Protein AF-A0AA91TIR2-F1 (afdb_monomer_lite)

InterPro domains:
  IPR023346 Lysozyme-like domain superfamily [SSF53955] (14-141)
  IPR023347 Lysozyme domain superfamily [G3DSA:1.10.530.40] (8-150)

Radius of gyration: 21.02 Å; chains: 1; bounding box: 45×36×74 Å

Foldseek 3Di:
DDFDVVQQQDDPQFWAWGQDPVRFTATDPRHTPVPDDPVVVVVRHVTHGPVRVVVVVVVLLVVLLVQLLVLLVVQDPCSVPQDPLQSVLSSVLCVVPNHCVVQQVQLSNCRRVVPLVSVLVRSWDWDQDPVVNDTDTPVVVSVVCNVGGSDDPDDDDPDVVNVVVVVVVVVVVVVPD

Organism: NCBI:txid165179

Sequence (177 aa):
MRENPENKGFTNGKYYYYQTTNGNWDIGPGVDKAKQTDAFNKRAARGFTPTEMNAEVMQRAKDTFVQVDKALKTVTQFPDTVSPQIKEGLADIRYQTGPLVSNYPKLLKAVATGNVKDMANESKVYFWDNKKKAMSFDKKRFDTRMKENFHYRNGGHLSRKALRLLSKDFRTINHLA

pLDDT: mean 83.68, std 15.7, range [31.23, 97.81]

Secondary structure (DSSP, 8-state):
----TTTTTEETTEE-EEE-TTS-EEETTTEEGGGS-HHHHHHHTT-B-HHHHHHHHHHHHHHHHHHHHHHHTTT-S-GGGS-HHHHHHHHHHHHHHS-HHHH-HHHHHHHHHT-HHHHHHHT--EEEETTTTEEEE-HHHHHHHHHHTSS-SSS----HHHHHHHHHHHHHHTT--

Structure (mmCIF, N/CA/C/O backbone):
data_AF-A0AA91TIR2-F1
#
_entry.id   AF-A0AA91TIR2-F1
#
loop_
_atom_site.group_PDB
_atom_site.id
_atom_site.type_symbol
_atom_site.label_atom_id
_atom_site.label_alt_id
_atom_site.label_comp_id
_atom_site.label_asym_id
_atom_site.label_entity_id
_atom_site.label_seq_id
_atom_site.pdbx_PDB_ins_code
_atom_site.Cartn_x
_atom_site.Cartn_y
_atom_site.Cartn_z
_atom_site.occupancy
_atom_site.B_iso_or_equiv
_atom_site.auth_seq_id
_atom_site.auth_comp_id
_atom_site.auth_asym_id
_atom_site.auth_atom_id
_atom_site.pdbx_PDB_model_num
ATOM 1 N N . MET A 1 1 ? 11.313 4.127 -28.921 1.00 38.00 1 MET A N 1
ATOM 2 C CA . MET A 1 1 ? 10.809 2.881 -28.303 1.00 38.00 1 MET A CA 1
ATOM 3 C C . MET A 1 1 ? 9.388 3.155 -27.845 1.00 38.00 1 MET A C 1
ATOM 5 O O . MET A 1 1 ? 9.206 4.107 -27.102 1.00 38.00 1 MET A O 1
ATOM 9 N N . ARG A 1 2 ? 8.386 2.431 -28.361 1.00 31.23 2 ARG A N 1
ATOM 10 C CA . ARG A 1 2 ? 6.998 2.579 -27.896 1.00 31.23 2 ARG A CA 1
ATOM 11 C C . ARG A 1 2 ? 6.901 1.935 -26.517 1.00 31.23 2 ARG A C 1
ATOM 13 O O . ARG A 1 2 ? 7.144 0.738 -26.386 1.00 31.23 2 ARG A O 1
ATOM 20 N N . GLU A 1 3 ? 6.636 2.753 -25.507 1.00 38.06 3 GLU A N 1
ATOM 21 C CA . GLU A 1 3 ? 6.316 2.307 -24.157 1.00 38.06 3 GLU A CA 1
ATOM 22 C C . GLU A 1 3 ? 5.158 1.310 -24.218 1.00 38.06 3 GLU 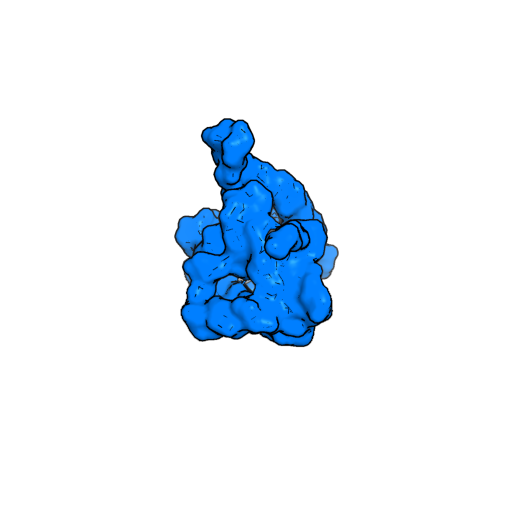A C 1
ATOM 24 O O . GLU A 1 3 ? 4.197 1.523 -24.957 1.00 38.06 3 GLU A O 1
ATOM 29 N N . ASN A 1 4 ? 5.269 0.208 -23.475 1.00 44.81 4 ASN A N 1
ATOM 30 C CA . ASN A 1 4 ? 4.246 -0.830 -23.397 1.00 44.81 4 ASN A CA 1
ATOM 31 C C . ASN A 1 4 ? 3.544 -0.753 -22.026 1.00 44.81 4 ASN A C 1
ATOM 33 O O . ASN A 1 4 ? 3.878 -1.531 -21.122 1.00 44.81 4 ASN A O 1
ATOM 37 N N . PRO A 1 5 ? 2.615 0.206 -21.828 1.00 50.69 5 PRO A N 1
ATOM 38 C CA . PRO A 1 5 ? 1.835 0.311 -20.599 1.00 50.69 5 PRO A CA 1
ATOM 39 C C . PRO A 1 5 ? 0.914 -0.902 -20.390 1.00 50.69 5 PRO A C 1
ATOM 41 O O . PRO A 1 5 ? 0.548 -1.184 -19.251 1.00 50.69 5 PRO A O 1
ATOM 44 N N . GLU A 1 6 ? 0.596 -1.662 -21.444 1.00 57.59 6 GLU A N 1
ATOM 45 C CA . GLU A 1 6 ? -0.249 -2.862 -21.365 1.00 57.59 6 GLU A CA 1
ATOM 46 C C . GLU A 1 6 ? 0.466 -4.025 -20.655 1.00 57.59 6 GLU A C 1
ATOM 48 O O . GLU A 1 6 ? -0.154 -4.731 -19.862 1.00 57.59 6 GLU A O 1
ATOM 53 N N . ASN A 1 7 ? 1.790 -4.145 -20.820 1.00 70.38 7 ASN A N 1
ATOM 54 C CA . ASN A 1 7 ? 2.623 -5.135 -20.123 1.00 70.38 7 ASN A CA 1
ATOM 55 C C . ASN A 1 7 ? 3.523 -4.535 -19.029 1.00 70.38 7 ASN A C 1
ATOM 57 O O . ASN A 1 7 ? 4.505 -5.161 -18.625 1.00 70.38 7 ASN A O 1
ATOM 61 N N . LYS A 1 8 ? 3.210 -3.333 -18.523 1.00 75.19 8 LYS A N 1
ATOM 62 C CA . LYS A 1 8 ? 3.951 -2.683 -17.419 1.00 75.19 8 LYS A CA 1
ATOM 63 C C . LYS A 1 8 ? 5.464 -2.594 -17.673 1.00 75.19 8 LYS A C 1
ATOM 65 O O . LYS A 1 8 ? 6.282 -2.913 -16.804 1.00 75.19 8 LYS A O 1
ATOM 70 N N . GLY A 1 9 ? 5.832 -2.227 -18.901 1.00 81.00 9 GLY A N 1
ATOM 71 C CA . GLY A 1 9 ? 7.230 -2.123 -19.319 1.00 81.00 9 GLY A CA 1
ATOM 72 C C . GLY A 1 9 ? 7.939 -3.466 -19.526 1.00 81.00 9 GLY A C 1
ATOM 73 O O . GLY A 1 9 ? 9.160 -3.480 -19.665 1.00 81.00 9 GLY A O 1
ATOM 74 N N . PHE A 1 10 ? 7.217 -4.591 -19.551 1.00 89.12 10 PHE A N 1
ATOM 75 C CA . PHE A 1 10 ? 7.799 -5.895 -19.860 1.00 89.12 10 PHE A CA 1
ATOM 76 C C . PHE A 1 10 ? 8.015 -6.063 -21.369 1.00 89.12 10 PHE A C 1
ATOM 78 O O . PHE A 1 10 ? 7.067 -6.074 -22.158 1.00 89.12 10 PHE A O 1
ATOM 85 N N . THR A 1 11 ? 9.276 -6.196 -21.772 1.00 88.50 11 THR A N 1
ATOM 86 C CA . THR A 1 11 ? 9.699 -6.426 -23.156 1.00 88.50 11 THR A CA 1
ATOM 87 C C . THR A 1 11 ? 10.956 -7.291 -23.177 1.00 88.50 11 THR A C 1
ATOM 89 O O . THR A 1 11 ? 11.816 -7.167 -22.306 1.00 88.50 11 THR A O 1
ATOM 92 N N . ASN A 1 12 ? 11.054 -8.206 -24.144 1.00 89.25 12 ASN A N 1
ATOM 93 C CA . ASN A 1 12 ? 12.202 -9.105 -24.320 1.00 89.25 12 ASN A CA 1
ATOM 94 C C . ASN A 1 12 ? 12.646 -9.817 -23.024 1.00 89.25 12 ASN A C 1
ATOM 96 O O . ASN A 1 12 ? 13.833 -9.899 -22.714 1.00 89.25 12 ASN A O 1
ATOM 100 N N . GLY A 1 13 ? 11.678 -10.304 -22.238 1.00 90.94 13 GLY A N 1
ATOM 101 C CA . GLY A 1 13 ? 11.947 -11.056 -21.010 1.00 90.94 13 GLY A CA 1
ATOM 102 C C . GLY A 1 13 ? 12.380 -10.208 -19.811 1.00 90.94 13 GLY A C 1
ATOM 103 O O . GLY A 1 13 ? 12.811 -10.772 -18.807 1.00 90.94 13 GLY A O 1
ATOM 104 N N . LYS A 1 14 ? 12.287 -8.875 -19.885 1.00 9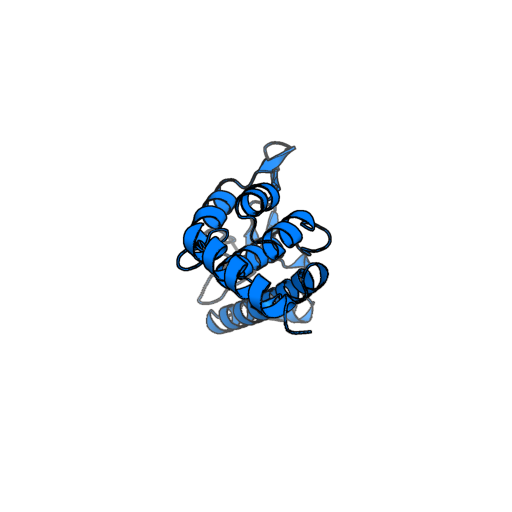4.19 14 LYS A N 1
ATOM 105 C CA . LYS A 1 14 ? 12.684 -7.964 -18.806 1.00 94.19 14 LYS A CA 1
ATOM 106 C C . LYS A 1 14 ? 11.682 -6.834 -18.597 1.00 94.19 14 LYS A C 1
ATOM 108 O O . LYS A 1 14 ? 11.037 -6.377 -19.532 1.00 94.19 14 LYS A O 1
ATOM 113 N N . TYR A 1 15 ? 11.585 -6.362 -17.362 1.00 93.25 15 TYR A N 1
ATOM 114 C CA . TYR A 1 15 ? 10.851 -5.169 -16.963 1.00 93.25 15 TYR A CA 1
ATOM 115 C C . TYR A 1 15 ? 11.730 -3.934 -17.099 1.00 93.25 15 TYR A C 1
ATOM 117 O O . TYR A 1 15 ? 12.844 -3.909 -16.576 1.00 93.25 15 TYR A O 1
ATOM 125 N N . TYR A 1 16 ? 11.192 -2.902 -17.734 1.00 93.25 16 TYR A N 1
ATOM 126 C CA . TYR A 1 16 ? 11.791 -1.580 -17.870 1.00 93.25 16 TYR A CA 1
ATOM 127 C C . TYR A 1 16 ? 10.841 -0.508 -17.343 1.00 93.25 16 TYR A C 1
ATOM 129 O O . TYR A 1 16 ? 9.663 -0.766 -17.085 1.00 93.25 16 TYR A O 1
ATOM 137 N N . TYR A 1 17 ? 11.366 0.707 -17.194 1.00 93.31 17 TYR A N 1
ATOM 138 C CA . TYR A 1 17 ? 10.534 1.865 -16.912 1.00 93.31 17 TYR A CA 1
ATOM 139 C C . TYR A 1 17 ? 9.531 2.114 -18.045 1.00 93.31 17 TYR A C 1
ATOM 141 O O . TYR A 1 17 ? 9.875 2.015 -19.223 1.00 93.31 17 TYR A O 1
ATOM 149 N N . TYR A 1 18 ? 8.302 2.451 -17.669 1.00 89.19 18 TYR A N 1
ATOM 150 C CA . TYR A 1 18 ? 7.222 2.850 -18.563 1.00 89.19 18 TYR A CA 1
ATOM 151 C C . TYR A 1 18 ? 6.451 4.017 -17.951 1.00 89.19 18 TYR A C 1
ATOM 153 O O . TYR A 1 18 ? 6.333 4.126 -16.727 1.00 89.19 18 TYR A O 1
ATOM 161 N N . GLN A 1 19 ? 5.895 4.876 -18.796 1.00 88.00 19 GLN A N 1
ATOM 162 C CA . GLN A 1 19 ? 4.991 5.919 -18.352 1.00 88.00 19 GLN A CA 1
ATOM 163 C C . GLN A 1 19 ? 3.592 5.351 -18.062 1.00 88.00 19 GLN A C 1
ATOM 165 O O . GLN A 1 19 ? 2.953 4.690 -18.883 1.00 88.00 19 GLN A O 1
ATOM 170 N N . THR A 1 20 ? 3.108 5.603 -16.851 1.00 79.81 20 THR A N 1
ATOM 171 C CA . THR A 1 20 ? 1.742 5.296 -16.417 1.00 79.81 20 THR A CA 1
ATOM 172 C C . THR A 1 20 ? 0.743 6.284 -17.018 1.00 79.81 20 THR A C 1
ATOM 174 O O . THR A 1 20 ? 1.097 7.382 -17.442 1.00 79.81 20 THR A O 1
ATOM 177 N N . THR A 1 21 ? -0.551 5.957 -16.957 1.00 73.88 21 THR A N 1
ATOM 178 C CA . THR A 1 21 ? -1.641 6.851 -17.399 1.00 73.88 21 THR A CA 1
ATOM 179 C C . THR A 1 21 ? -1.649 8.208 -16.682 1.00 73.88 21 THR A C 1
ATOM 181 O O . THR A 1 21 ? -2.174 9.184 -17.212 1.00 73.88 21 THR A O 1
ATOM 184 N N . ASN A 1 22 ? -1.056 8.285 -15.488 1.00 70.81 22 ASN A N 1
ATOM 185 C CA . ASN A 1 22 ? -0.961 9.514 -14.703 1.00 70.81 22 ASN A CA 1
ATOM 186 C C . ASN A 1 22 ? 0.307 10.330 -15.014 1.00 70.81 22 ASN A C 1
ATOM 188 O O . ASN A 1 22 ? 0.518 11.365 -14.391 1.00 70.81 22 ASN A O 1
ATOM 192 N N . GLY A 1 23 ? 1.145 9.877 -15.953 1.00 79.94 23 GLY A 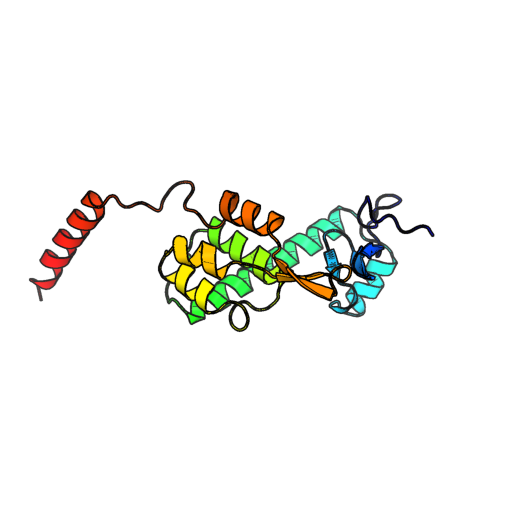N 1
ATOM 193 C CA . GLY A 1 23 ? 2.386 10.541 -16.355 1.00 79.94 23 GLY A CA 1
ATOM 194 C C . GLY A 1 23 ? 3.617 10.163 -15.524 1.00 79.94 23 GLY A C 1
ATOM 195 O O . GLY A 1 23 ? 4.725 10.551 -15.895 1.00 79.94 23 GLY A O 1
ATOM 196 N N . ASN A 1 24 ? 3.448 9.385 -14.448 1.00 85.06 24 ASN A N 1
ATOM 197 C CA . ASN A 1 24 ? 4.554 8.882 -13.627 1.00 85.06 24 ASN A CA 1
ATOM 198 C C . ASN A 1 24 ? 5.334 7.798 -14.367 1.00 85.06 24 ASN A C 1
ATOM 200 O O . ASN A 1 24 ? 4.738 7.025 -15.116 1.00 85.06 24 ASN A O 1
ATOM 204 N N . TRP A 1 25 ? 6.635 7.714 -14.107 1.00 90.44 25 TRP A N 1
ATOM 205 C CA . TRP A 1 25 ? 7.490 6.645 -14.611 1.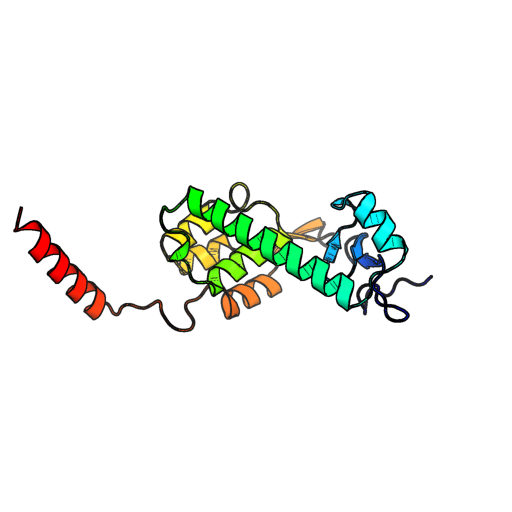00 90.44 25 TRP A CA 1
ATOM 206 C C . TRP A 1 25 ? 7.595 5.531 -13.580 1.00 90.44 25 TRP A C 1
ATOM 208 O O . TRP A 1 25 ? 8.208 5.724 -12.531 1.00 90.44 25 TRP A O 1
ATOM 218 N N . ASP A 1 26 ? 7.073 4.359 -13.916 1.00 91.00 26 ASP A N 1
ATOM 219 C CA . ASP A 1 26 ? 7.049 3.199 -13.030 1.00 91.00 26 ASP A CA 1
ATOM 220 C C . ASP A 1 26 ? 7.759 2.011 -13.682 1.00 91.00 26 ASP A C 1
ATOM 222 O O . ASP A 1 26 ? 7.925 1.955 -14.899 1.00 91.00 26 ASP A O 1
ATOM 226 N N . ILE A 1 27 ? 8.183 1.037 -12.880 1.00 91.12 27 ILE A N 1
ATOM 227 C CA . ILE A 1 27 ? 8.669 -0.263 -13.355 1.00 91.12 27 ILE A CA 1
ATOM 228 C C . ILE A 1 27 ? 7.887 -1.394 -12.688 1.00 91.12 27 ILE A C 1
ATOM 230 O O . ILE A 1 27 ? 7.566 -1.332 -11.497 1.00 91.12 27 ILE A O 1
ATOM 234 N N . GLY A 1 28 ? 7.553 -2.430 -13.463 1.00 86.81 28 GLY A N 1
ATOM 235 C CA . GLY A 1 28 ? 6.840 -3.601 -12.956 1.00 86.81 28 GLY A CA 1
ATOM 236 C C . GLY A 1 28 ? 5.510 -3.227 -12.277 1.00 86.81 28 GLY A C 1
ATOM 237 O O . GLY A 1 28 ? 4.725 -2.464 -12.850 1.00 86.81 28 GLY A O 1
ATOM 238 N N . PRO A 1 29 ? 5.207 -3.742 -11.069 1.00 81.81 29 PRO A N 1
ATOM 239 C CA . PRO A 1 29 ? 3.924 -3.527 -10.397 1.00 81.81 29 PRO A CA 1
ATOM 240 C C . PRO A 1 29 ? 3.782 -2.139 -9.734 1.00 81.81 29 PRO A C 1
ATOM 242 O O . PRO A 1 29 ? 3.232 -2.037 -8.643 1.00 81.81 29 PRO A O 1
ATOM 245 N N . GLY A 1 30 ? 4.228 -1.069 -10.399 1.00 84.38 30 GLY A N 1
ATOM 246 C CA . GLY A 1 30 ? 4.031 0.313 -9.940 1.00 84.38 30 GLY A CA 1
ATOM 247 C C . GLY A 1 30 ? 5.147 0.847 -9.041 1.00 84.38 30 GLY A C 1
ATOM 248 O O . GLY A 1 30 ? 4.898 1.651 -8.143 1.00 84.38 30 GLY A O 1
ATOM 249 N N . VAL A 1 31 ? 6.386 0.378 -9.233 1.00 88.88 31 VAL A N 1
ATOM 250 C CA . VAL A 1 31 ? 7.546 0.920 -8.516 1.00 88.88 31 VAL A CA 1
ATOM 251 C C . VAL A 1 31 ? 7.950 2.248 -9.160 1.00 88.88 31 VAL A C 1
ATOM 253 O O . VAL A 1 31 ? 8.599 2.271 -10.203 1.00 88.88 31 VAL A O 1
ATOM 256 N N . ASP A 1 32 ? 7.555 3.342 -8.517 1.00 89.00 32 ASP A N 1
ATOM 257 C CA . ASP A 1 32 ? 7.763 4.725 -8.963 1.00 89.00 32 ASP A CA 1
ATOM 258 C C . ASP A 1 32 ? 9.248 5.116 -8.985 1.00 89.00 32 ASP A C 1
ATOM 260 O O . ASP A 1 32 ? 9.900 5.146 -7.934 1.00 89.00 32 ASP A O 1
ATOM 264 N N . LYS A 1 33 ? 9.764 5.461 -10.172 1.00 92.31 33 LYS A N 1
ATOM 265 C CA . LYS A 1 33 ? 11.152 5.876 -10.439 1.00 92.31 33 LYS A CA 1
ATOM 266 C C . LYS A 1 33 ? 11.615 7.022 -9.543 1.00 92.31 33 LYS A C 1
ATOM 268 O O . LYS A 1 33 ? 12.760 7.014 -9.090 1.00 92.31 33 LYS A O 1
ATOM 273 N N . ALA A 1 34 ? 10.755 8.011 -9.298 1.00 90.12 34 ALA A N 1
ATOM 274 C CA . ALA A 1 34 ? 11.114 9.220 -8.556 1.00 90.12 34 ALA A CA 1
ATOM 275 C C . ALA A 1 34 ? 11.377 8.939 -7.069 1.00 90.12 34 ALA A C 1
ATOM 277 O O . ALA A 1 34 ? 12.029 9.730 -6.393 1.00 90.12 34 ALA A O 1
ATOM 278 N N . LYS A 1 35 ? 10.899 7.797 -6.563 1.00 88.69 35 LYS A N 1
ATOM 279 C CA . LYS A 1 35 ? 11.053 7.371 -5.166 1.00 88.69 35 LYS A CA 1
ATOM 280 C C . LYS A 1 35 ? 12.189 6.368 -4.961 1.00 88.69 35 LYS A C 1
ATOM 282 O O . LYS A 1 35 ? 12.301 5.806 -3.873 1.00 88.69 35 LYS A O 1
ATOM 287 N N . GLN A 1 36 ? 12.987 6.087 -5.994 1.00 91.81 36 GLN A N 1
ATOM 288 C CA . GLN A 1 36 ? 14.060 5.094 -5.925 1.00 91.81 36 GLN A CA 1
ATOM 289 C C . GLN A 1 36 ? 15.439 5.734 -5.839 1.00 91.81 36 GLN A C 1
ATOM 291 O O . GLN A 1 36 ? 15.667 6.846 -6.306 1.00 91.81 36 GLN A O 1
ATOM 296 N N . THR A 1 37 ? 16.378 4.980 -5.271 1.00 93.56 37 THR A N 1
ATOM 297 C CA . THR A 1 37 ? 17.785 5.375 -5.213 1.00 93.56 37 THR A CA 1
ATOM 298 C C . THR A 1 37 ? 18.421 5.366 -6.601 1.00 93.56 37 THR A C 1
ATOM 300 O O . THR A 1 37 ? 18.011 4.618 -7.495 1.00 93.56 37 THR A O 1
ATOM 303 N N . ASP A 1 38 ? 19.502 6.124 -6.768 1.00 94.94 38 ASP A N 1
ATOM 304 C CA . ASP A 1 38 ? 20.282 6.115 -8.010 1.00 94.94 38 ASP A CA 1
ATOM 305 C C . ASP A 1 38 ? 20.826 4.725 -8.349 1.00 94.94 38 ASP A C 1
ATOM 307 O O . ASP A 1 38 ? 20.863 4.332 -9.516 1.00 94.94 38 ASP A O 1
ATOM 311 N N . ALA A 1 39 ? 21.207 3.945 -7.334 1.00 94.00 39 ALA A N 1
ATOM 312 C CA . ALA A 1 39 ? 21.665 2.571 -7.512 1.00 94.00 39 ALA A CA 1
ATOM 313 C C . ALA A 1 39 ? 20.562 1.673 -8.095 1.00 94.00 39 ALA A C 1
ATOM 315 O O . ALA A 1 39 ? 20.815 0.908 -9.030 1.00 94.00 39 ALA A O 1
ATOM 316 N N . PHE A 1 40 ? 19.330 1.801 -7.592 1.00 94.56 40 PHE A N 1
ATOM 317 C CA . PHE A 1 40 ? 18.178 1.101 -8.154 1.00 94.56 40 PHE A CA 1
ATOM 318 C C . PHE A 1 40 ? 17.909 1.567 -9.589 1.00 94.56 40 PHE A C 1
ATOM 320 O O . PHE A 1 40 ? 17.802 0.736 -10.486 1.00 94.56 40 PHE A O 1
ATOM 327 N N . ASN A 1 41 ? 17.893 2.880 -9.836 1.00 95.12 41 ASN A N 1
ATOM 328 C CA . ASN A 1 41 ? 17.653 3.450 -11.164 1.00 95.12 41 ASN A CA 1
ATOM 329 C C . ASN A 1 41 ? 18.686 2.985 -12.207 1.00 95.12 41 ASN A C 1
ATOM 331 O O . ASN A 1 41 ? 18.315 2.642 -13.330 1.00 95.12 41 ASN A O 1
ATOM 335 N N . LYS A 1 42 ? 19.967 2.878 -11.833 1.00 94.56 42 LYS A N 1
ATOM 336 C CA . LYS A 1 42 ? 21.038 2.329 -12.688 1.00 94.56 42 LYS A CA 1
ATOM 337 C C . LYS A 1 42 ? 20.876 0.834 -12.987 1.00 94.56 42 LYS A C 1
ATOM 339 O O . LYS A 1 42 ? 21.335 0.361 -14.030 1.00 94.56 42 LYS A O 1
ATOM 344 N N . ARG A 1 43 ? 20.284 0.055 -12.076 1.00 94.00 43 ARG A N 1
ATOM 345 C CA . ARG A 1 43 ? 19.927 -1.355 -12.327 1.00 94.00 43 ARG A CA 1
ATOM 346 C C . ARG A 1 43 ? 18.703 -1.437 -13.238 1.00 94.00 43 ARG A C 1
ATOM 348 O O . ARG A 1 43 ? 18.771 -2.090 -14.272 1.00 94.00 43 ARG A O 1
ATOM 355 N N . ALA A 1 44 ? 17.650 -0.685 -12.923 1.00 92.88 44 ALA A N 1
ATOM 356 C CA . ALA A 1 44 ? 16.406 -0.630 -13.686 1.00 92.88 44 ALA A CA 1
ATOM 357 C C . ALA A 1 44 ? 16.611 -0.204 -15.151 1.00 92.88 44 ALA A C 1
ATOM 359 O O . ALA A 1 44 ? 15.948 -0.733 -16.038 1.00 92.88 44 ALA A O 1
ATOM 360 N N . ALA A 1 45 ? 17.574 0.683 -15.431 1.00 91.88 45 ALA A N 1
ATOM 361 C CA . ALA A 1 45 ? 17.937 1.072 -16.798 1.00 91.88 45 ALA A CA 1
ATOM 362 C C . ALA A 1 45 ? 18.414 -0.108 -17.673 1.00 91.88 45 ALA A C 1
ATOM 364 O O . ALA A 1 45 ? 18.251 -0.076 -18.889 1.00 91.88 45 ALA A O 1
ATOM 365 N N . ARG A 1 46 ? 18.972 -1.168 -17.066 1.00 93.06 46 ARG A N 1
ATOM 366 C CA . ARG A 1 46 ? 19.392 -2.408 -17.754 1.00 93.06 46 ARG A CA 1
ATOM 367 C C . ARG A 1 46 ? 18.263 -3.441 -17.884 1.00 93.06 46 ARG A C 1
ATOM 369 O O . ARG A 1 46 ? 18.438 -4.465 -18.553 1.00 93.06 46 ARG A O 1
ATOM 376 N N . GLY A 1 47 ? 17.115 -3.148 -17.279 1.00 92.94 47 GLY A N 1
ATOM 377 C CA . GLY A 1 47 ? 15.956 -4.018 -17.170 1.00 92.94 47 GLY A CA 1
ATOM 378 C C . GLY A 1 47 ? 16.125 -5.096 -16.102 1.00 92.94 47 GLY A C 1
ATOM 379 O O . GLY A 1 47 ? 17.215 -5.633 -15.916 1.00 92.94 47 GLY A O 1
ATOM 380 N N . PHE A 1 48 ? 15.030 -5.433 -15.428 1.00 94.88 48 PHE A N 1
ATOM 381 C CA . PHE A 1 48 ? 14.979 -6.530 -14.462 1.00 94.88 48 PHE A CA 1
ATOM 382 C C . PHE A 1 48 ? 14.350 -7.770 -15.075 1.00 94.88 48 PHE A C 1
ATOM 384 O O . PHE A 1 48 ? 13.281 -7.699 -15.674 1.00 94.88 48 PHE A O 1
ATOM 391 N N . THR A 1 49 ? 14.957 -8.927 -14.868 1.00 94.75 49 THR A N 1
ATOM 392 C CA . THR A 1 49 ? 14.296 -10.211 -15.127 1.00 94.75 49 THR A CA 1
ATOM 393 C C . THR A 1 49 ? 13.077 -10.395 -14.207 1.00 94.75 49 THR A C 1
ATOM 395 O O . THR A 1 49 ? 12.982 -9.740 -13.164 1.00 94.75 49 THR A O 1
ATOM 398 N N . PRO A 1 50 ? 12.140 -11.306 -14.532 1.00 91.31 50 PRO A N 1
ATOM 399 C CA . PRO A 1 50 ? 11.034 -11.645 -13.640 1.00 91.31 50 PRO A CA 1
ATOM 400 C C . PRO A 1 50 ? 11.481 -12.063 -12.240 1.00 91.31 50 PRO A C 1
ATOM 402 O O . PRO A 1 50 ? 10.870 -11.646 -11.261 1.00 91.31 50 PRO A O 1
ATOM 405 N N . THR A 1 51 ? 12.574 -12.820 -12.131 1.00 93.06 51 THR A N 1
ATOM 406 C CA . THR A 1 51 ? 13.127 -13.254 -10.842 1.00 93.06 51 THR A CA 1
ATOM 407 C C . THR A 1 51 ? 13.626 -12.075 -10.015 1.00 93.06 51 THR A C 1
ATOM 409 O O . THR A 1 51 ? 13.282 -11.965 -8.839 1.00 93.06 51 THR A O 1
ATOM 412 N N . GLU A 1 52 ? 14.390 -11.163 -10.622 1.00 94.38 52 GLU A N 1
ATOM 413 C CA . GLU A 1 52 ? 14.863 -9.959 -9.932 1.00 94.38 52 GLU A CA 1
ATOM 414 C C . GLU A 1 52 ? 13.693 -9.067 -9.523 1.00 94.38 52 GLU A C 1
ATOM 416 O O . GLU A 1 52 ? 13.639 -8.609 -8.387 1.00 94.38 52 GLU A O 1
ATOM 421 N N . MET A 1 53 ? 12.719 -8.870 -10.413 1.00 91.44 53 MET A N 1
ATOM 422 C CA . MET A 1 53 ? 11.538 -8.068 -10.109 1.00 91.44 53 MET A CA 1
ATOM 423 C C . MET A 1 53 ? 10.714 -8.680 -8.973 1.00 91.44 53 MET A C 1
ATOM 425 O O . MET A 1 53 ? 10.281 -7.963 -8.075 1.00 91.44 53 MET A O 1
ATOM 429 N N . ASN A 1 54 ? 10.544 -10.003 -8.959 1.00 89.50 54 ASN A N 1
ATOM 430 C CA . ASN A 1 54 ? 9.858 -10.691 -7.873 1.00 89.50 54 ASN A CA 1
ATOM 431 C C . ASN A 1 54 ? 10.604 -10.530 -6.541 1.00 89.50 54 ASN A C 1
ATOM 433 O O . ASN A 1 54 ? 9.980 -10.231 -5.526 1.00 89.50 54 ASN A O 1
ATOM 437 N N . ALA A 1 55 ? 11.935 -10.653 -6.537 1.00 91.62 55 ALA A N 1
ATOM 438 C CA . ALA A 1 55 ? 12.741 -10.428 -5.338 1.00 91.62 55 ALA A CA 1
ATOM 439 C C . ALA A 1 55 ? 12.596 -8.989 -4.805 1.00 91.62 55 ALA A C 1
ATOM 441 O O . ALA A 1 55 ? 12.393 -8.793 -3.606 1.00 91.62 55 ALA A O 1
ATOM 442 N N . GLU A 1 56 ? 12.619 -7.987 -5.691 1.00 91.31 56 GLU A N 1
ATOM 443 C CA . GLU A 1 56 ? 12.410 -6.578 -5.329 1.00 91.31 56 GLU A CA 1
ATOM 444 C C . GLU A 1 56 ? 11.011 -6.343 -4.730 1.00 91.31 56 GLU A C 1
ATOM 446 O O . GLU A 1 56 ? 10.864 -5.635 -3.732 1.00 91.31 56 GLU A O 1
ATOM 451 N N . VAL A 1 57 ? 9.970 -6.960 -5.297 1.00 87.38 57 VAL A N 1
ATOM 452 C CA . VAL A 1 57 ? 8.592 -6.861 -4.786 1.00 87.38 57 VAL A CA 1
ATOM 453 C C . VAL A 1 57 ? 8.452 -7.547 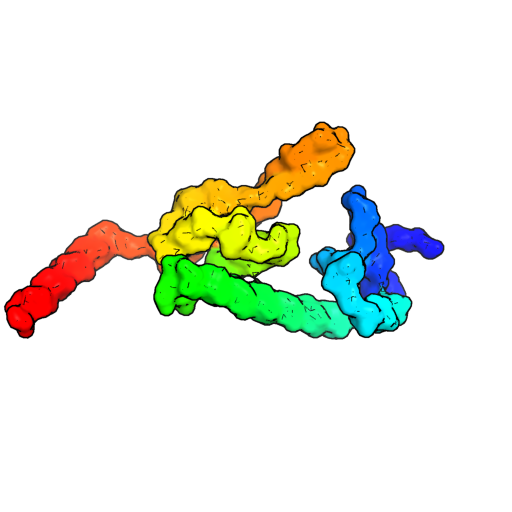-3.430 1.00 87.38 57 VAL A C 1
ATOM 455 O O . VAL A 1 57 ? 7.873 -6.965 -2.513 1.00 87.38 57 VAL A O 1
ATOM 458 N N . MET A 1 58 ? 9.021 -8.742 -3.267 1.00 89.00 58 MET A N 1
ATOM 459 C CA . MET A 1 58 ? 8.992 -9.487 -2.006 1.00 89.00 58 MET A CA 1
ATOM 460 C C . MET A 1 58 ? 9.699 -8.733 -0.879 1.00 89.00 58 MET A C 1
ATOM 462 O O . MET A 1 58 ? 9.172 -8.649 0.232 1.00 89.00 58 MET A O 1
ATOM 466 N N . GLN A 1 59 ? 10.855 -8.127 -1.163 1.00 90.88 59 GLN A N 1
ATOM 467 C CA . GLN A 1 59 ? 11.569 -7.315 -0.180 1.00 90.88 59 GLN A CA 1
ATOM 468 C C . GLN A 1 59 ? 10.740 -6.090 0.234 1.00 90.88 59 GLN A C 1
ATOM 470 O O . GLN A 1 59 ? 10.569 -5.828 1.424 1.00 90.88 59 GLN A O 1
ATOM 475 N N . ARG A 1 60 ? 10.129 -5.389 -0.729 1.00 88.94 60 ARG A N 1
ATOM 476 C CA . ARG A 1 60 ? 9.242 -4.247 -0.445 1.00 88.94 60 ARG A CA 1
ATOM 477 C C . ARG A 1 60 ? 8.003 -4.646 0.345 1.00 88.94 60 ARG A C 1
ATOM 479 O O . ARG A 1 60 ? 7.577 -3.889 1.218 1.00 88.94 60 ARG A O 1
ATOM 486 N N . ALA A 1 61 ? 7.420 -5.808 0.057 1.00 88.00 61 ALA A N 1
ATOM 487 C CA . ALA A 1 61 ? 6.296 -6.339 0.816 1.00 88.00 61 ALA A CA 1
ATOM 488 C C . ALA A 1 61 ? 6.711 -6.582 2.273 1.00 88.00 61 ALA A C 1
ATOM 490 O O . ALA A 1 61 ? 6.066 -6.060 3.182 1.00 88.00 61 ALA A O 1
ATOM 491 N N . LYS A 1 62 ? 7.841 -7.267 2.496 1.00 91.38 62 LYS A N 1
ATOM 492 C CA . LYS A 1 62 ? 8.406 -7.502 3.832 1.00 91.38 62 LYS A CA 1
ATOM 493 C C . LYS A 1 62 ? 8.616 -6.195 4.598 1.00 91.38 62 LYS A C 1
ATOM 495 O O . LYS A 1 62 ? 8.146 -6.065 5.728 1.00 91.38 62 LYS A O 1
ATOM 500 N N . ASP A 1 63 ? 9.244 -5.205 3.970 1.00 91.69 63 ASP A N 1
ATOM 501 C CA . ASP A 1 63 ? 9.473 -3.897 4.588 1.00 91.69 63 ASP A CA 1
ATOM 502 C C . ASP A 1 63 ? 8.154 -3.174 4.888 1.00 91.69 63 ASP A C 1
ATOM 504 O O . ASP A 1 63 ? 8.002 -2.548 5.936 1.00 91.69 63 ASP A O 1
ATOM 508 N N . THR A 1 64 ? 7.163 -3.293 4.005 1.00 92.69 64 THR A N 1
ATOM 509 C CA . THR A 1 64 ? 5.831 -2.710 4.206 1.00 92.69 64 THR A CA 1
ATOM 510 C C . THR A 1 64 ? 5.138 -3.323 5.420 1.00 92.69 64 THR A C 1
ATOM 512 O O . THR A 1 64 ? 4.634 -2.567 6.250 1.00 92.69 64 THR A O 1
ATOM 515 N N . PHE A 1 65 ? 5.171 -4.647 5.590 1.00 93.44 65 PHE A N 1
ATOM 516 C CA . PHE A 1 65 ? 4.594 -5.310 6.765 1.00 93.44 65 PHE A CA 1
ATOM 517 C C . PHE A 1 65 ? 5.287 -4.906 8.069 1.00 93.44 65 PHE A C 1
ATOM 519 O O . PHE A 1 65 ? 4.604 -4.586 9.040 1.00 93.44 65 PHE A O 1
ATOM 526 N N . VAL A 1 66 ? 6.621 -4.795 8.079 1.00 94.69 66 VAL A N 1
ATOM 527 C CA . VAL A 1 66 ? 7.361 -4.274 9.245 1.00 94.69 66 VAL A CA 1
ATOM 528 C C . VAL A 1 66 ? 6.870 -2.874 9.628 1.00 94.69 66 VAL A C 1
ATOM 530 O O . VAL A 1 66 ? 6.743 -2.542 10.806 1.00 94.69 66 VAL A O 1
ATOM 533 N N . GLN A 1 67 ? 6.579 -2.031 8.639 1.00 96.12 67 GLN A N 1
ATOM 534 C CA . GLN A 1 67 ? 6.089 -0.674 8.873 1.00 96.12 67 GLN A CA 1
ATOM 535 C C . GLN A 1 67 ? 4.618 -0.645 9.311 1.00 96.12 67 GLN A C 1
ATOM 537 O O . GLN A 1 67 ? 4.247 0.222 10.100 1.00 96.12 67 GLN A O 1
ATOM 542 N N . VAL A 1 68 ? 3.793 -1.588 8.848 1.00 97.25 68 VAL A N 1
ATOM 543 C CA . VAL A 1 68 ? 2.426 -1.791 9.357 1.00 97.25 68 VAL A CA 1
ATOM 544 C C . VAL A 1 68 ? 2.465 -2.169 10.836 1.00 97.25 68 VAL A C 1
ATOM 546 O O . VAL A 1 68 ? 1.778 -1.536 11.633 1.00 97.25 68 VAL A O 1
ATOM 549 N N . ASP A 1 69 ? 3.318 -3.116 11.232 1.00 95.69 69 ASP A N 1
ATOM 550 C CA . ASP A 1 69 ? 3.458 -3.507 12.638 1.00 95.69 69 ASP A CA 1
ATOM 551 C C . ASP A 1 69 ? 3.947 -2.342 13.507 1.00 95.69 69 ASP A C 1
ATOM 553 O O . ASP A 1 69 ? 3.422 -2.118 14.598 1.00 95.69 69 ASP A O 1
ATOM 557 N N . LYS A 1 70 ? 4.904 -1.543 13.016 1.00 96.69 70 LYS A N 1
ATOM 558 C CA . LYS A 1 70 ? 5.328 -0.309 13.699 1.00 96.69 70 LYS A CA 1
ATOM 559 C C . LYS A 1 70 ? 4.177 0.685 13.857 1.00 96.69 70 LYS A C 1
ATOM 561 O O . LYS A 1 70 ? 4.039 1.268 14.926 1.00 96.69 70 LYS A O 1
ATOM 566 N N . ALA A 1 71 ? 3.350 0.866 12.829 1.00 97.81 71 ALA A N 1
ATOM 567 C CA . ALA A 1 71 ? 2.193 1.751 12.902 1.00 97.81 71 ALA A CA 1
ATOM 568 C C . ALA A 1 71 ? 1.154 1.242 13.915 1.00 97.81 71 ALA A C 1
ATOM 570 O O . ALA A 1 71 ? 0.658 2.023 14.722 1.00 97.81 71 ALA A O 1
ATOM 571 N N . LEU A 1 72 ? 0.871 -0.062 13.942 1.00 97.19 72 LEU A N 1
ATOM 572 C CA . LEU A 1 72 ? -0.058 -0.663 14.906 1.00 97.19 72 LEU A CA 1
ATOM 573 C C . LEU A 1 72 ? 0.430 -0.525 16.353 1.00 97.19 72 LEU A C 1
ATOM 575 O O . LEU A 1 72 ? -0.373 -0.228 17.233 1.00 97.19 72 LEU A O 1
ATOM 579 N N . LYS A 1 73 ? 1.742 -0.627 16.601 1.00 96.69 73 LYS A N 1
ATOM 580 C CA . LYS A 1 73 ? 2.335 -0.396 17.934 1.00 96.69 73 LYS A CA 1
ATOM 581 C C . LYS A 1 73 ? 2.070 1.002 18.504 1.00 96.69 73 LYS A C 1
ATOM 583 O O . LYS A 1 73 ? 2.196 1.194 19.706 1.00 96.69 73 LYS A O 1
ATOM 588 N N . THR A 1 74 ? 1.688 1.974 17.672 1.00 97.00 74 THR A N 1
ATOM 589 C CA . THR A 1 74 ? 1.312 3.320 18.144 1.00 97.00 74 THR A CA 1
ATOM 590 C C . THR A 1 74 ? -0.093 3.383 18.750 1.00 97.00 74 THR A C 1
ATOM 592 O O . THR A 1 74 ? -0.418 4.349 19.434 1.00 97.00 74 THR A O 1
ATOM 595 N N . VAL A 1 75 ? -0.933 2.371 18.504 1.00 94.62 75 VAL A N 1
ATOM 596 C CA . VAL A 1 75 ? -2.349 2.343 18.916 1.00 94.62 75 VAL A CA 1
ATOM 597 C C . VAL A 1 75 ? -2.738 1.091 19.709 1.00 94.62 75 VAL A C 1
ATOM 599 O O . VAL A 1 75 ? -3.832 1.051 20.263 1.00 94.62 75 VAL A O 1
ATOM 602 N N . THR A 1 76 ? -1.878 0.071 19.775 1.00 90.56 76 THR A N 1
ATOM 603 C CA . THR A 1 76 ? -2.091 -1.142 20.576 1.00 90.56 76 THR A CA 1
ATOM 604 C C . THR A 1 76 ? -0.769 -1.750 21.038 1.00 90.56 76 THR A C 1
ATOM 606 O O . THR A 1 76 ? 0.243 -1.667 20.343 1.00 90.56 76 THR A O 1
ATOM 609 N N . GLN A 1 77 ? -0.790 -2.406 22.199 1.00 89.06 77 GLN A N 1
ATOM 610 C CA . GLN A 1 77 ? 0.330 -3.204 22.706 1.00 89.06 77 GLN A CA 1
ATOM 611 C C . GLN A 1 77 ? 0.397 -4.606 22.073 1.00 89.06 77 GLN A C 1
ATOM 613 O O . GLN A 1 77 ? 1.442 -5.246 22.147 1.00 89.06 77 GLN A O 1
ATOM 618 N N . PHE A 1 78 ? -0.675 -5.053 21.405 1.00 88.00 78 PHE A N 1
ATOM 619 C CA . PHE A 1 78 ? -0.824 -6.413 20.863 1.00 88.00 78 PHE A CA 1
ATOM 620 C C . PHE A 1 78 ? -1.031 -6.417 19.334 1.00 88.00 78 PHE A C 1
ATOM 622 O O . PHE A 1 78 ? -2.070 -6.865 18.839 1.00 88.00 78 PHE A O 1
ATOM 629 N N . PRO A 1 79 ? -0.094 -5.867 18.537 1.00 87.38 79 PRO A N 1
ATOM 630 C CA . PRO A 1 79 ? -0.233 -5.778 17.078 1.00 87.38 79 PRO A CA 1
ATOM 631 C C . PRO A 1 79 ? -0.248 -7.152 16.385 1.00 87.38 79 PRO A C 1
ATOM 633 O O . PRO A 1 79 ? -0.686 -7.271 15.246 1.00 87.38 79 PRO A O 1
ATOM 636 N N . ASP A 1 80 ? 0.252 -8.188 17.045 1.00 86.06 80 ASP A N 1
ATOM 637 C CA . ASP A 1 80 ? 0.258 -9.593 16.635 1.00 86.06 80 ASP A CA 1
ATOM 638 C C . ASP A 1 80 ? -1.137 -10.234 16.648 1.00 86.06 80 ASP A C 1
ATOM 640 O O . ASP A 1 80 ? -1.400 -11.127 15.849 1.00 86.06 80 ASP A O 1
ATOM 644 N N . THR A 1 81 ? -2.055 -9.721 17.470 1.00 86.25 81 THR A N 1
ATOM 645 C CA . THR A 1 81 ? -3.456 -10.180 17.507 1.00 86.25 81 THR A CA 1
ATOM 646 C C . THR A 1 81 ? -4.288 -9.697 16.315 1.00 86.25 81 THR A C 1
ATOM 648 O O . THR A 1 81 ? -5.376 -10.213 16.057 1.00 86.25 81 THR A O 1
ATOM 651 N N . VAL A 1 82 ? -3.785 -8.717 15.555 1.00 89.62 82 VAL A N 1
ATOM 652 C CA . VAL A 1 82 ? -4.443 -8.242 14.335 1.00 89.62 82 VAL A CA 1
ATOM 653 C C . VAL A 1 82 ? -4.311 -9.300 13.244 1.00 89.62 82 VAL A C 1
ATOM 655 O O . VAL A 1 82 ? -3.203 -9.705 12.892 1.00 89.62 82 VAL A O 1
ATOM 658 N N . SER A 1 83 ? -5.447 -9.695 12.662 1.00 89.44 83 SER A N 1
ATOM 659 C CA . SER A 1 83 ? -5.510 -10.687 11.584 1.00 89.44 83 SER A CA 1
ATOM 660 C C . SER A 1 83 ? -4.516 -10.377 10.448 1.00 89.44 83 SER A C 1
ATOM 662 O O . SER A 1 83 ? -4.501 -9.238 9.963 1.00 89.44 83 SER A O 1
ATOM 664 N N . PRO A 1 84 ? -3.744 -11.370 9.954 1.00 90.06 84 PRO A N 1
ATOM 665 C CA . PRO A 1 84 ? -2.837 -11.196 8.813 1.00 90.06 84 PRO A CA 1
ATOM 666 C C . PRO A 1 84 ? -3.524 -10.570 7.593 1.00 90.06 84 PRO A C 1
ATOM 668 O O . PRO A 1 84 ? -2.991 -9.662 6.964 1.00 90.06 84 PRO A O 1
ATOM 671 N N . GLN A 1 85 ? -4.769 -10.970 7.346 1.00 91.19 85 GLN A N 1
ATOM 672 C CA . GLN A 1 85 ? -5.618 -10.455 6.277 1.00 91.19 85 GLN A CA 1
ATOM 673 C C . GLN A 1 85 ? -5.882 -8.936 6.389 1.00 91.19 85 GLN A C 1
ATOM 675 O O . GLN A 1 85 ? -5.896 -8.217 5.389 1.00 91.19 85 GLN A O 1
ATOM 680 N N . ILE A 1 86 ? -6.078 -8.426 7.609 1.00 93.50 86 ILE A N 1
ATOM 681 C CA . ILE A 1 86 ? -6.266 -6.989 7.857 1.00 93.50 86 ILE A CA 1
ATOM 682 C C . ILE A 1 86 ? -4.929 -6.255 7.692 1.00 93.50 86 ILE A C 1
ATOM 684 O O . ILE A 1 86 ? -4.896 -5.151 7.143 1.00 93.50 86 ILE A O 1
ATOM 688 N N . LYS A 1 87 ? -3.814 -6.875 8.107 1.00 94.56 87 LYS A N 1
ATOM 689 C CA . LYS A 1 87 ? -2.469 -6.323 7.883 1.00 94.56 87 LYS A CA 1
ATOM 690 C C . LYS A 1 87 ? -2.138 -6.208 6.397 1.00 94.56 87 LYS A C 1
ATOM 692 O O . LYS A 1 87 ? -1.521 -5.221 6.015 1.00 94.56 87 LYS A O 1
ATOM 697 N N . GLU A 1 88 ? -2.583 -7.146 5.562 1.00 92.94 88 GLU A N 1
ATOM 698 C CA . GLU A 1 88 ? -2.485 -7.037 4.099 1.00 92.94 88 GLU A CA 1
ATOM 699 C C . GLU A 1 88 ? -3.237 -5.808 3.573 1.00 92.94 88 GLU A C 1
ATOM 701 O O . GLU A 1 88 ? -2.685 -5.037 2.790 1.00 92.94 88 GLU A O 1
ATOM 706 N N . GLY A 1 89 ? -4.455 -5.554 4.066 1.00 94.31 89 GLY A N 1
ATOM 707 C CA . GLY A 1 89 ? -5.217 -4.353 3.706 1.00 94.31 89 GLY A CA 1
ATOM 708 C C . GLY A 1 89 ? -4.511 -3.055 4.110 1.00 94.31 89 GLY A C 1
ATOM 709 O O . GLY A 1 89 ? -4.459 -2.101 3.332 1.00 94.31 89 GLY A O 1
ATOM 710 N N . LEU A 1 90 ? -3.917 -3.024 5.307 1.00 96.75 90 LEU A N 1
ATOM 711 C CA . LEU A 1 90 ? -3.088 -1.903 5.759 1.00 96.75 90 LEU A CA 1
ATOM 712 C C . LEU A 1 90 ? -1.817 -1.745 4.915 1.00 96.75 90 LEU A C 1
ATOM 714 O O . LEU A 1 90 ? -1.426 -0.618 4.612 1.00 96.75 90 LEU A O 1
ATOM 718 N N . ALA A 1 91 ? -1.179 -2.850 4.525 1.00 94.50 91 ALA A N 1
ATOM 719 C CA . ALA A 1 91 ? 0.008 -2.843 3.681 1.00 94.50 91 ALA A CA 1
ATOM 720 C C . ALA A 1 91 ? -0.300 -2.284 2.286 1.00 94.50 91 ALA A C 1
ATOM 722 O O . ALA A 1 91 ? 0.449 -1.437 1.802 1.00 94.50 91 ALA A O 1
ATOM 723 N N . ASP A 1 92 ? -1.421 -2.677 1.677 1.00 91.56 92 ASP A N 1
ATOM 724 C CA . ASP A 1 92 ? -1.852 -2.165 0.373 1.00 91.56 92 ASP A CA 1
ATOM 725 C C . ASP A 1 92 ? -2.195 -0.664 0.421 1.00 91.56 92 ASP A C 1
ATOM 727 O O . ASP A 1 92 ? -1.745 0.104 -0.434 1.00 91.56 92 ASP A O 1
ATOM 731 N N . ILE A 1 93 ? -2.901 -0.201 1.464 1.00 94.25 93 ILE A N 1
ATOM 732 C CA . ILE A 1 93 ? -3.126 1.242 1.674 1.00 94.25 93 ILE A CA 1
ATOM 733 C C . ILE A 1 93 ? -1.790 1.962 1.825 1.00 94.25 93 ILE A C 1
ATOM 735 O O . ILE A 1 93 ? -1.540 2.941 1.125 1.00 94.25 93 ILE A O 1
ATOM 739 N N . ARG A 1 94 ? -0.895 1.462 2.684 1.00 93.69 94 ARG A N 1
ATOM 740 C CA . ARG A 1 94 ? 0.422 2.069 2.895 1.00 93.69 94 ARG A CA 1
ATOM 741 C C . ARG A 1 94 ? 1.219 2.150 1.594 1.00 93.69 94 ARG A C 1
ATOM 743 O O . ARG A 1 94 ? 1.873 3.160 1.341 1.00 93.69 94 ARG A O 1
ATOM 750 N N . TYR A 1 95 ? 1.177 1.101 0.779 1.00 87.12 95 TYR A N 1
ATOM 751 C CA . TYR A 1 95 ? 1.851 1.066 -0.514 1.00 87.12 95 TYR A CA 1
ATOM 752 C C . TYR A 1 95 ? 1.303 2.143 -1.461 1.00 87.12 95 TYR A C 1
ATOM 754 O O . TYR A 1 95 ? 2.079 2.831 -2.121 1.00 87.12 95 TYR A O 1
ATOM 762 N N . GLN A 1 96 ? -0.019 2.351 -1.477 1.00 84.94 96 GLN A N 1
ATOM 763 C CA . GLN A 1 96 ? -0.664 3.365 -2.314 1.00 84.94 96 GLN A CA 1
ATOM 764 C C . GLN A 1 96 ? -0.452 4.800 -1.805 1.00 84.94 96 GLN A C 1
ATOM 766 O O . GLN A 1 96 ? -0.221 5.704 -2.606 1.00 84.94 96 GLN A O 1
ATOM 771 N N . THR A 1 97 ? -0.561 5.031 -0.496 1.00 87.81 97 THR A N 1
ATOM 772 C CA . THR A 1 97 ? -0.712 6.384 0.072 1.00 87.81 97 THR A CA 1
ATOM 773 C C . THR A 1 97 ? 0.452 6.841 0.943 1.00 87.81 97 THR A C 1
ATOM 775 O O . THR A 1 97 ? 0.470 7.990 1.376 1.00 87.81 97 THR A O 1
ATOM 778 N N . GLY A 1 98 ? 1.409 5.966 1.250 1.00 90.19 98 GLY A N 1
ATOM 779 C CA . GLY A 1 98 ? 2.499 6.267 2.175 1.00 90.19 98 GLY A CA 1
ATOM 780 C C . GLY A 1 98 ? 2.141 6.013 3.650 1.00 90.19 98 GLY A C 1
ATOM 781 O O . GLY A 1 98 ? 1.351 5.116 3.942 1.00 90.19 98 GLY A O 1
ATOM 782 N N . PRO A 1 99 ? 2.761 6.731 4.608 1.00 95.00 99 PRO A N 1
ATOM 783 C CA . PRO A 1 99 ? 2.713 6.385 6.032 1.00 95.00 99 PRO A CA 1
ATOM 784 C C . PRO A 1 99 ? 1.301 6.344 6.642 1.00 95.00 99 PRO A C 1
ATOM 786 O O . PRO A 1 99 ? 0.534 7.297 6.545 1.00 95.00 99 PRO A O 1
ATOM 789 N N . LEU A 1 100 ? 0.981 5.257 7.352 1.00 97.06 100 LEU A N 1
ATOM 790 C CA . LEU A 1 100 ? -0.341 5.059 7.966 1.00 97.06 100 LEU A CA 1
ATOM 791 C C . LEU A 1 100 ? -0.588 5.954 9.185 1.00 97.06 100 LEU A C 1
ATOM 793 O O . LEU A 1 100 ? -1.712 6.393 9.390 1.00 97.06 100 LEU A O 1
ATOM 797 N N . VAL A 1 101 ? 0.439 6.231 9.993 1.00 96.56 101 VAL A N 1
ATOM 798 C CA . VAL A 1 101 ? 0.279 7.003 11.240 1.00 96.56 101 VAL A CA 1
ATOM 799 C C . VAL A 1 101 ? -0.200 8.428 10.953 1.00 96.56 101 VAL A C 1
ATOM 801 O O . VAL A 1 101 ? -1.107 8.910 11.623 1.00 96.56 101 VAL A O 1
ATOM 804 N N . SER A 1 102 ? 0.367 9.082 9.936 1.00 95.00 102 SER A N 1
ATOM 805 C CA . SER A 1 102 ? -0.029 10.436 9.540 1.00 95.00 102 SER A CA 1
ATOM 806 C C . SER A 1 102 ? -1.323 10.452 8.731 1.00 95.00 102 SER A C 1
ATOM 808 O O . SER A 1 102 ? -2.158 11.328 8.931 1.00 95.00 102 SER A O 1
ATOM 810 N N . ASN A 1 103 ? -1.502 9.487 7.824 1.00 95.44 103 ASN A N 1
ATOM 811 C CA . ASN A 1 103 ? -2.558 9.570 6.813 1.00 95.44 103 ASN A CA 1
ATOM 812 C C . ASN A 1 103 ? -3.847 8.848 7.238 1.00 95.44 103 ASN A C 1
ATOM 814 O O . ASN A 1 103 ? -4.928 9.206 6.783 1.00 95.44 103 ASN A O 1
ATOM 818 N N . TYR A 1 104 ? -3.740 7.843 8.113 1.00 97.19 104 TYR A N 1
ATOM 819 C CA . TYR A 1 104 ? -4.819 6.923 8.486 1.00 97.19 104 TYR A CA 1
ATOM 820 C C . TYR A 1 104 ? -4.883 6.610 10.003 1.00 97.19 104 TYR A C 1
ATOM 822 O O . TYR A 1 104 ? -5.099 5.454 10.387 1.00 97.19 104 TYR A O 1
ATOM 830 N N . PRO A 1 105 ? -4.757 7.597 10.918 1.00 96.94 105 PRO A N 1
ATOM 831 C CA . PRO A 1 105 ? -4.738 7.329 12.361 1.00 96.94 105 PRO A CA 1
ATOM 832 C C . PRO A 1 105 ? -6.052 6.726 12.887 1.00 96.94 105 PRO A C 1
ATOM 834 O O . PRO A 1 105 ? -6.038 5.903 13.803 1.00 96.94 105 PRO A O 1
ATOM 837 N N . LYS A 1 106 ? -7.199 7.102 12.307 1.00 97.69 106 LYS A N 1
ATOM 838 C CA . LYS A 1 106 ? -8.511 6.551 12.688 1.00 97.69 106 LYS A CA 1
ATOM 839 C C . LYS A 1 106 ? -8.674 5.098 12.252 1.00 97.69 106 LYS A C 1
ATOM 841 O O . LYS A 1 106 ? -9.159 4.287 13.035 1.00 97.69 106 LYS A O 1
ATOM 846 N N . LEU A 1 107 ? -8.191 4.752 11.058 1.00 97.44 107 LEU A N 1
ATOM 847 C CA . LEU A 1 107 ? -8.160 3.369 10.586 1.00 97.44 107 LEU A CA 1
ATOM 848 C C . LEU A 1 107 ? -7.297 2.492 11.499 1.00 97.44 107 LEU A C 1
ATOM 850 O O . LEU A 1 107 ? -7.720 1.399 11.857 1.00 97.44 107 LEU A O 1
ATOM 854 N N . LEU A 1 108 ? -6.123 2.974 11.923 1.00 97.38 108 LEU A N 1
ATOM 855 C CA . LEU A 1 108 ? -5.269 2.236 12.860 1.00 97.38 108 LEU A CA 1
ATOM 856 C C . LEU A 1 108 ? -6.001 1.944 14.177 1.00 97.38 108 LEU A C 1
ATOM 858 O O . LEU A 1 108 ? -5.977 0.809 14.648 1.00 97.38 108 LEU A O 1
ATOM 862 N N . LYS A 1 109 ? -6.712 2.932 14.738 1.00 94.69 109 LYS A N 1
ATOM 863 C CA . LYS A 1 109 ? -7.543 2.737 15.939 1.00 94.69 109 LYS A CA 1
ATOM 864 C C . LYS A 1 109 ? -8.694 1.757 15.703 1.00 94.69 109 LYS A C 1
ATOM 866 O O . LYS A 1 109 ? -8.953 0.908 16.554 1.00 94.69 109 LYS A O 1
ATOM 871 N N . ALA A 1 110 ? -9.368 1.841 14.557 1.00 94.44 110 ALA A N 1
ATOM 872 C CA . ALA A 1 110 ? -10.424 0.902 14.188 1.00 94.44 110 ALA A CA 1
ATOM 873 C C . ALA A 1 110 ? -9.891 -0.536 14.111 1.00 94.44 110 ALA A C 1
ATOM 875 O O . ALA A 1 110 ? -10.495 -1.444 14.676 1.00 94.44 110 ALA A O 1
ATOM 876 N N . VAL A 1 111 ? -8.723 -0.734 13.489 1.00 94.50 111 VAL A N 1
ATOM 877 C CA . VAL A 1 111 ? -8.045 -2.036 13.423 1.00 94.50 111 VAL A CA 1
ATOM 878 C C . VAL A 1 111 ? -7.673 -2.543 14.814 1.00 94.50 111 VAL A C 1
ATOM 880 O O . VAL A 1 111 ? -8.010 -3.674 15.148 1.00 94.50 111 VAL A O 1
ATOM 883 N N . ALA A 1 112 ? -7.049 -1.703 15.643 1.00 91.75 112 ALA A N 1
ATOM 884 C CA . ALA A 1 112 ? -6.659 -2.057 17.008 1.00 91.75 112 ALA A CA 1
ATOM 885 C C . ALA A 1 112 ? -7.846 -2.459 17.900 1.00 91.75 112 ALA A C 1
ATOM 887 O O . ALA A 1 112 ? -7.689 -3.274 18.804 1.00 91.75 112 ALA A O 1
ATOM 888 N N . THR A 1 113 ? -9.031 -1.902 17.645 1.00 88.81 113 THR A N 1
ATOM 889 C CA . THR A 1 113 ? -10.261 -2.186 18.404 1.00 88.81 113 THR A CA 1
ATOM 890 C C . THR A 1 113 ? -11.139 -3.263 17.764 1.00 88.81 113 THR A C 1
ATOM 892 O O . THR A 1 113 ? -12.172 -3.628 18.322 1.00 88.81 113 THR A O 1
ATOM 895 N N . GLY A 1 114 ? -10.765 -3.773 16.588 1.00 88.12 114 GLY A N 1
ATOM 896 C CA . GLY A 1 114 ? -11.560 -4.750 15.849 1.00 88.12 114 GLY A CA 1
ATOM 897 C C . GLY A 1 114 ? -12.867 -4.200 15.258 1.00 88.12 114 GLY A C 1
ATOM 898 O O . GLY A 1 114 ? -13.721 -4.990 14.850 1.00 88.12 114 GLY A O 1
ATOM 899 N N . ASN A 1 115 ? -13.044 -2.876 15.171 1.00 89.75 115 ASN A N 1
ATOM 900 C CA . ASN A 1 115 ? -14.262 -2.256 14.649 1.00 89.75 115 ASN A CA 1
ATOM 901 C C . ASN A 1 115 ? -14.290 -2.258 13.110 1.00 89.75 115 ASN A C 1
ATOM 903 O O . ASN A 1 115 ? -13.842 -1.317 12.456 1.00 89.75 115 ASN A O 1
ATOM 907 N N . VAL A 1 116 ? -14.870 -3.308 12.525 1.00 86.88 116 VAL A N 1
ATOM 908 C CA . VAL A 1 116 ? -14.946 -3.509 11.064 1.00 86.88 116 VAL A CA 1
ATOM 909 C C . VAL A 1 116 ? -15.695 -2.384 10.342 1.00 86.88 116 VAL A C 1
ATOM 911 O O . VAL A 1 116 ? -15.323 -2.011 9.230 1.00 86.88 116 VAL A O 1
ATOM 914 N N . LYS A 1 117 ? -16.730 -1.806 10.962 1.00 88.56 117 LYS A N 1
ATOM 915 C CA . LYS A 1 117 ? -17.497 -0.712 10.350 1.00 88.56 117 LYS A CA 1
ATOM 916 C C . LYS A 1 117 ? -16.624 0.529 10.174 1.00 88.56 117 LYS A C 1
ATOM 918 O O . LYS A 1 117 ? -16.633 1.144 9.109 1.00 88.56 117 LYS A O 1
ATOM 923 N N . ASP A 1 118 ? -15.836 0.859 11.191 1.00 92.56 118 ASP A N 1
ATOM 924 C CA . ASP A 1 118 ? -14.918 1.993 11.121 1.00 92.56 118 ASP A CA 1
ATOM 925 C C . ASP A 1 118 ? -13.722 1.681 10.220 1.00 92.56 118 ASP A C 1
ATOM 927 O O . ASP A 1 118 ? -13.294 2.557 9.475 1.00 92.56 118 ASP A O 1
ATOM 931 N N . MET A 1 119 ? -13.249 0.428 10.167 1.00 93.50 119 MET A N 1
ATOM 932 C CA . MET A 1 119 ? -12.251 0.025 9.167 1.00 93.50 119 MET A CA 1
ATOM 933 C C . MET A 1 119 ? -12.752 0.296 7.743 1.00 93.50 119 MET A C 1
ATOM 935 O O . MET A 1 119 ? -12.026 0.863 6.929 1.00 93.50 119 MET A O 1
ATOM 939 N N . ALA A 1 120 ? -14.006 -0.049 7.440 1.00 89.69 120 ALA A N 1
ATOM 940 C CA . ALA A 1 120 ? -14.608 0.224 6.139 1.00 89.69 120 ALA A CA 1
ATOM 941 C C . ALA A 1 120 ? -14.750 1.728 5.859 1.00 89.69 120 ALA A C 1
ATOM 943 O O . ALA A 1 120 ? -14.511 2.184 4.746 1.00 89.69 120 ALA A O 1
ATOM 944 N N . ASN A 1 121 ? -15.106 2.535 6.854 1.00 92.62 121 ASN A N 1
ATOM 945 C CA . ASN A 1 121 ? -15.258 3.974 6.643 1.00 92.62 121 ASN A CA 1
ATOM 946 C C . ASN A 1 121 ? -13.915 4.688 6.452 1.00 92.62 121 ASN A C 1
ATOM 948 O O . ASN A 1 121 ? -13.794 5.537 5.567 1.00 92.62 121 ASN A O 1
ATOM 952 N N . GLU A 1 122 ? -12.917 4.323 7.255 1.00 95.75 122 GLU A N 1
ATOM 953 C CA . GLU A 1 122 ? -11.631 5.017 7.351 1.00 95.75 122 GLU A CA 1
ATOM 954 C C . GLU A 1 122 ? -10.589 4.506 6.338 1.00 95.75 122 GLU A C 1
ATOM 956 O O . GLU A 1 122 ? -9.565 5.147 6.133 1.00 95.75 122 GLU A O 1
ATOM 961 N N . SER A 1 123 ? -10.834 3.380 5.659 1.00 93.88 123 SER A N 1
ATOM 962 C CA . SER A 1 123 ? -9.928 2.807 4.640 1.00 93.88 123 SER A CA 1
ATOM 963 C C . SER A 1 123 ? -10.084 3.392 3.232 1.00 93.88 123 SER A C 1
ATOM 965 O O . SER A 1 123 ? -9.448 2.923 2.279 1.00 93.88 123 SER A O 1
ATOM 967 N N . LYS A 1 124 ? -10.929 4.413 3.063 1.00 94.50 124 LYS A N 1
ATOM 968 C CA . LYS A 1 124 ? -11.154 5.049 1.762 1.00 94.50 124 LYS A CA 1
ATOM 969 C C . LYS A 1 124 ? -9.892 5.770 1.292 1.00 94.50 124 LYS A C 1
ATOM 971 O O . LYS A 1 124 ? -9.268 6.534 2.027 1.00 94.50 124 LYS A O 1
ATOM 976 N N . VAL A 1 125 ? -9.543 5.548 0.030 1.00 92.12 125 VAL A N 1
ATOM 977 C CA . VAL A 1 125 ? -8.431 6.228 -0.635 1.00 92.12 125 VAL A CA 1
ATOM 978 C C . VAL A 1 125 ? -8.988 7.117 -1.733 1.00 92.12 125 VAL A C 1
ATOM 980 O O . VAL A 1 125 ? -9.860 6.704 -2.501 1.00 92.12 125 VAL A O 1
ATOM 983 N N . TYR A 1 126 ? -8.464 8.334 -1.803 1.00 90.38 126 TYR A N 1
ATOM 984 C CA . TYR A 1 126 ? -8.776 9.288 -2.853 1.00 90.38 126 TYR A CA 1
ATOM 985 C C . TYR A 1 126 ? -7.511 9.576 -3.655 1.00 90.38 126 TYR A C 1
ATOM 987 O O . TYR A 1 126 ? -6.414 9.629 -3.101 1.00 90.38 126 TYR A O 1
ATOM 995 N N . PHE A 1 127 ? -7.665 9.775 -4.957 1.00 85.19 127 PHE A N 1
ATOM 996 C CA . PHE A 1 127 ? -6.583 10.142 -5.862 1.00 85.19 127 PHE A CA 1
ATOM 997 C C . PHE A 1 127 ? -6.966 11.389 -6.649 1.00 85.19 127 PHE A C 1
ATOM 999 O O . PHE A 1 127 ? -8.146 11.654 -6.874 1.00 85.19 127 PHE A O 1
ATOM 1006 N N . TRP A 1 128 ? -5.968 12.151 -7.084 1.00 84.12 128 TRP A N 1
ATOM 1007 C CA . TRP A 1 128 ? -6.196 13.277 -7.978 1.00 84.12 128 TRP A CA 1
ATOM 1008 C C . TRP A 1 128 ? -6.558 12.768 -9.379 1.00 84.12 128 TRP A C 1
ATOM 1010 O O . TRP A 1 128 ? -5.739 12.134 -10.046 1.00 84.12 128 TRP A O 1
ATOM 1020 N N . ASP A 1 129 ? -7.787 13.023 -9.825 1.00 83.50 129 ASP A N 1
ATOM 1021 C CA . ASP A 1 129 ? -8.240 12.694 -11.175 1.00 83.50 129 ASP A CA 1
ATOM 1022 C C . ASP A 1 129 ? -7.935 13.869 -12.109 1.00 83.50 129 ASP A C 1
ATOM 1024 O O . ASP A 1 129 ? -8.587 14.915 -12.069 1.00 83.50 129 ASP A O 1
ATOM 1028 N N . ASN A 1 130 ? -6.946 13.682 -12.985 1.00 78.88 130 ASN A N 1
ATOM 1029 C CA . ASN A 1 130 ? -6.515 14.702 -13.939 1.00 78.88 130 ASN A CA 1
ATOM 1030 C C . ASN A 1 130 ? -7.601 15.110 -14.944 1.00 78.88 130 ASN A C 1
ATOM 1032 O O . ASN A 1 130 ? -7.558 16.244 -15.428 1.00 78.88 130 ASN A O 1
ATOM 1036 N N . LYS A 1 131 ? -8.558 14.223 -15.254 1.00 85.12 131 LYS A N 1
ATOM 1037 C CA . LYS A 1 131 ? -9.669 14.520 -16.170 1.00 85.12 131 LYS A CA 1
ATOM 1038 C C . LYS A 1 131 ? -10.723 15.378 -15.482 1.00 85.12 131 LYS A C 1
ATOM 1040 O O . LYS A 1 131 ? -11.217 16.326 -16.079 1.00 85.12 131 LYS A O 1
ATOM 1045 N N . LYS A 1 132 ? -11.041 15.064 -14.225 1.00 86.44 132 LYS A N 1
ATOM 1046 C CA . LYS A 1 132 ? -12.041 15.801 -13.433 1.00 86.44 132 LYS A CA 1
ATOM 1047 C C . LYS A 1 132 ? -11.480 17.026 -12.713 1.00 86.44 132 LYS A C 1
ATOM 1049 O O . LYS A 1 132 ? -12.261 17.808 -12.188 1.00 86.44 132 LYS A O 1
ATOM 1054 N N . LYS A 1 133 ? -10.150 17.169 -12.656 1.00 88.94 133 LYS A N 1
ATOM 1055 C CA . LYS A 1 133 ? -9.441 18.198 -11.874 1.00 88.94 133 LYS A CA 1
ATOM 1056 C C . LYS A 1 133 ? -9.894 18.225 -10.408 1.00 88.94 133 LYS A C 1
ATOM 1058 O O . LYS A 1 133 ? -10.051 19.287 -9.816 1.00 88.94 133 LYS A O 1
ATOM 1063 N N . ALA A 1 134 ? -10.130 17.044 -9.838 1.00 91.62 134 ALA A N 1
ATOM 1064 C CA . ALA A 1 134 ? -10.658 16.884 -8.489 1.00 91.62 134 ALA A CA 1
ATOM 1065 C C . ALA A 1 134 ? -10.209 15.561 -7.863 1.00 91.62 134 ALA A C 1
ATOM 1067 O O . ALA A 1 134 ? -9.863 14.604 -8.562 1.00 91.62 134 ALA A O 1
ATOM 1068 N N . MET A 1 135 ? -10.272 15.484 -6.533 1.00 90.56 135 MET A N 1
ATOM 1069 C CA . MET A 1 135 ? -10.066 14.227 -5.816 1.00 90.56 135 MET A CA 1
ATOM 1070 C C . MET A 1 135 ? -11.219 13.261 -6.106 1.00 90.56 135 MET A C 1
ATOM 1072 O O . MET A 1 135 ? -12.385 13.581 -5.886 1.00 90.56 135 MET A O 1
ATOM 1076 N N . SER A 1 136 ? -10.888 12.067 -6.586 1.00 89.81 136 SER A N 1
ATOM 1077 C CA . SER A 1 136 ? -11.830 10.986 -6.865 1.00 89.81 136 SER A CA 1
ATOM 1078 C C . SER A 1 136 ? -11.595 9.809 -5.933 1.00 89.81 136 SER A C 1
ATOM 1080 O O . SER A 1 136 ? -10.461 9.452 -5.622 1.00 89.81 136 SER A O 1
ATOM 1082 N N . PHE A 1 137 ? -12.687 9.197 -5.488 1.00 92.06 137 PHE A N 1
ATOM 1083 C CA . PHE A 1 137 ? -12.657 8.001 -4.656 1.00 92.06 137 PHE A CA 1
ATOM 1084 C C . PHE A 1 137 ? -12.254 6.767 -5.474 1.00 92.06 137 PHE A C 1
ATOM 1086 O O . PHE A 1 137 ? -12.861 6.473 -6.507 1.00 92.06 137 PHE A O 1
ATOM 1093 N N . ASP A 1 138 ? -11.273 6.006 -4.985 1.00 89.19 138 ASP A N 1
ATOM 1094 C CA . ASP A 1 138 ? -10.842 4.737 -5.578 1.00 89.19 138 ASP A CA 1
ATOM 1095 C C . ASP A 1 138 ? -11.801 3.591 -5.213 1.00 89.19 138 ASP A C 1
ATOM 1097 O O . ASP A 1 138 ? -11.481 2.682 -4.440 1.00 89.19 138 ASP A O 1
ATOM 1101 N N . LYS A 1 139 ? -13.020 3.652 -5.761 1.00 90.56 139 LYS A N 1
ATOM 1102 C CA . LYS A 1 139 ? -14.090 2.696 -5.450 1.00 90.56 139 LYS A CA 1
ATOM 1103 C C . LYS A 1 139 ? -13.692 1.251 -5.755 1.00 90.56 139 LYS A C 1
ATOM 1105 O O . LYS A 1 139 ? -13.995 0.359 -4.974 1.00 90.56 139 LYS A O 1
ATOM 1110 N N . LYS A 1 140 ? -12.998 1.012 -6.872 1.00 88.50 140 LYS A N 1
ATOM 1111 C CA . LYS A 1 140 ? -12.622 -0.344 -7.291 1.00 88.50 140 LYS A CA 1
ATOM 1112 C C . LYS A 1 140 ? -11.684 -0.994 -6.275 1.00 88.50 140 LYS A C 1
ATOM 1114 O O . LYS A 1 140 ? -11.964 -2.103 -5.832 1.00 88.50 140 LYS A O 1
ATOM 1119 N N . ARG A 1 141 ? -10.596 -0.312 -5.884 1.00 86.19 141 ARG A N 1
ATOM 1120 C CA . ARG A 1 141 ? -9.684 -0.858 -4.866 1.00 86.19 141 ARG A CA 1
ATOM 1121 C C . ARG A 1 141 ? -10.355 -0.957 -3.507 1.00 86.19 141 ARG A C 1
ATOM 1123 O O . ARG A 1 141 ? -10.113 -1.919 -2.788 1.00 86.19 141 ARG A O 1
ATOM 1130 N N . PHE A 1 142 ? -11.207 0.007 -3.164 1.00 91.56 142 PHE A N 1
ATOM 1131 C CA . PHE A 1 142 ? -11.982 -0.050 -1.933 1.00 91.56 142 PHE A CA 1
ATOM 1132 C C . PHE A 1 142 ? -12.850 -1.311 -1.852 1.00 91.56 142 PHE A C 1
ATOM 1134 O O . PHE A 1 142 ? -12.749 -2.050 -0.875 1.00 91.56 142 PHE A O 1
ATOM 1141 N N . ASP A 1 143 ? -13.648 -1.592 -2.885 1.00 89.56 143 ASP A N 1
ATOM 1142 C CA . ASP A 1 143 ? -14.527 -2.764 -2.921 1.00 89.56 143 ASP A CA 1
ATOM 1143 C C . ASP A 1 143 ? -13.718 -4.069 -2.805 1.00 89.56 143 ASP A C 1
ATOM 1145 O O . ASP A 1 143 ? -14.096 -4.968 -2.051 1.00 89.56 143 ASP A O 1
ATOM 1149 N N . THR A 1 144 ? -12.564 -4.153 -3.482 1.00 88.38 144 THR A N 1
ATOM 1150 C CA . THR A 1 144 ? -11.631 -5.283 -3.342 1.00 88.38 144 THR A CA 1
ATOM 1151 C C . THR A 1 144 ? -11.125 -5.420 -1.906 1.00 88.38 144 THR A C 1
ATOM 1153 O O . THR A 1 144 ? -11.251 -6.498 -1.333 1.00 88.38 144 THR A O 1
ATOM 1156 N N . ARG A 1 145 ? -10.641 -4.345 -1.269 1.00 89.56 145 ARG A N 1
ATOM 1157 C CA . ARG A 1 145 ? -10.168 -4.397 0.128 1.00 89.56 145 ARG A CA 1
ATOM 1158 C C . ARG A 1 145 ? -11.259 -4.794 1.109 1.00 89.56 145 ARG A C 1
ATOM 1160 O O . ARG A 1 145 ? -10.978 -5.503 2.069 1.00 89.56 145 ARG A O 1
ATOM 1167 N N . MET A 1 146 ? -12.498 -4.351 0.904 1.00 90.00 146 MET A N 1
ATOM 1168 C CA . MET A 1 146 ? -13.614 -4.776 1.754 1.00 90.00 146 MET A CA 1
ATOM 1169 C C . MET A 1 146 ? -13.859 -6.278 1.603 1.00 90.00 146 MET A C 1
ATOM 1171 O O . MET A 1 146 ? -13.970 -6.998 2.596 1.00 90.00 146 MET A O 1
ATOM 1175 N N . LYS A 1 147 ? -13.872 -6.760 0.357 1.00 87.19 147 LYS A N 1
ATOM 1176 C CA . LYS A 1 147 ? -14.085 -8.169 0.025 1.00 87.19 147 LYS A CA 1
ATOM 1177 C C . LYS A 1 147 ? -12.937 -9.078 0.452 1.00 87.19 147 LYS A C 1
ATOM 1179 O O . LYS A 1 147 ? -13.193 -10.250 0.700 1.00 87.19 147 LYS A O 1
ATOM 1184 N N . GLU A 1 148 ? -11.703 -8.582 0.505 1.00 86.25 148 GLU A N 1
ATOM 1185 C CA . GLU A 1 148 ? -10.501 -9.415 0.656 1.00 86.25 148 GLU A CA 1
ATOM 1186 C C . GLU A 1 148 ? -9.723 -9.167 1.945 1.00 86.25 148 GLU A C 1
ATOM 1188 O O . GLU A 1 148 ? -9.072 -10.094 2.408 1.00 86.25 148 GLU A O 1
ATOM 1193 N N . ASN A 1 149 ? -9.824 -7.994 2.580 1.00 89.56 149 ASN A N 1
ATOM 1194 C CA . ASN A 1 149 ? -8.944 -7.615 3.693 1.00 89.56 149 ASN A CA 1
ATOM 1195 C C . ASN A 1 149 ? -9.677 -7.165 4.964 1.00 89.56 149 ASN A C 1
ATOM 1197 O O . ASN A 1 149 ? -9.411 -7.675 6.049 1.00 89.56 149 ASN A O 1
ATOM 1201 N N . PHE A 1 150 ? -10.598 -6.206 4.856 1.00 87.31 150 PHE A N 1
ATOM 1202 C CA . PHE A 1 150 ? -11.256 -5.586 6.015 1.00 87.31 150 PHE A CA 1
ATOM 1203 C C . PHE A 1 150 ? -12.545 -6.311 6.412 1.00 87.31 150 PHE A C 1
ATOM 1205 O O . PHE A 1 150 ? -13.618 -5.724 6.517 1.00 87.31 150 PHE A O 1
ATOM 1212 N N . HIS A 1 151 ? -12.423 -7.614 6.642 1.00 81.94 151 HIS A N 1
ATOM 1213 C CA . HIS A 1 151 ? -13.448 -8.462 7.237 1.00 81.94 151 HIS A CA 1
ATOM 1214 C C . HIS A 1 151 ? -12.771 -9.642 7.947 1.00 81.94 151 HIS A C 1
ATOM 1216 O O . HIS A 1 151 ? -11.593 -9.920 7.733 1.00 81.94 151 HIS A O 1
ATOM 1222 N N . TYR A 1 152 ? -13.516 -10.369 8.778 1.00 74.94 152 TYR A N 1
ATOM 1223 C CA . TYR A 1 152 ? -13.020 -11.597 9.396 1.00 74.94 152 TYR A CA 1
ATOM 1224 C C . TYR A 1 152 ? -13.519 -12.800 8.605 1.00 74.94 152 TYR A C 1
ATOM 1226 O O . TYR A 1 152 ? -14.656 -13.225 8.792 1.00 74.94 152 TYR A O 1
ATOM 1234 N N . ARG A 1 153 ? -12.679 -13.339 7.713 1.00 62.56 153 ARG A N 1
ATOM 1235 C CA . ARG A 1 153 ? -13.074 -14.448 6.830 1.00 62.56 153 ARG A CA 1
ATOM 1236 C C . ARG A 1 153 ? -13.375 -15.739 7.602 1.00 62.56 153 ARG A C 1
ATOM 1238 O O . ARG A 1 153 ? -14.349 -16.396 7.272 1.00 62.56 153 ARG A O 1
ATOM 1245 N N . ASN A 1 154 ? -12.595 -16.046 8.651 1.00 54.81 154 ASN A N 1
ATOM 1246 C CA . ASN A 1 154 ? -12.676 -17.311 9.406 1.00 54.81 154 ASN A CA 1
ATOM 1247 C C . ASN A 1 154 ? -12.572 -17.195 10.954 1.00 54.81 154 ASN A C 1
ATOM 1249 O O . ASN A 1 154 ? -12.363 -18.212 11.606 1.00 54.81 154 ASN A O 1
ATOM 1253 N N . GLY A 1 155 ? -12.706 -16.022 11.598 1.00 54.22 155 GLY A N 1
ATOM 1254 C CA . GLY A 1 155 ? -12.524 -15.986 13.067 1.00 54.22 155 GLY A CA 1
ATOM 1255 C C . GLY A 1 155 ? -12.577 -14.631 13.767 1.00 54.22 155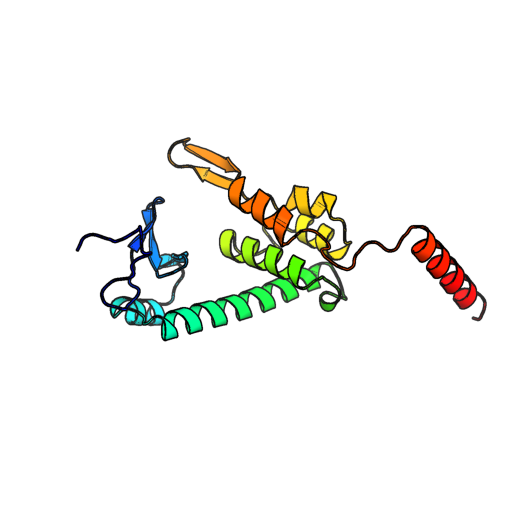 GLY A C 1
ATOM 1256 O O . GLY A 1 155 ? -11.580 -14.190 14.321 1.00 54.22 155 GLY A O 1
ATOM 1257 N N . GLY A 1 156 ? -13.739 -13.977 13.792 1.00 50.03 156 GLY A N 1
ATOM 1258 C CA . GLY A 1 156 ? -13.887 -12.712 14.532 1.00 50.03 156 GLY A CA 1
ATOM 1259 C C . GLY A 1 156 ? -15.251 -12.464 15.167 1.00 50.03 156 GLY A C 1
ATOM 1260 O O . GLY A 1 156 ? -15.474 -11.391 15.714 1.00 50.03 156 GLY A O 1
ATOM 1261 N N . HIS A 1 157 ? -16.178 -13.424 15.110 1.00 49.84 157 HIS A N 1
ATOM 1262 C CA . HIS A 1 157 ? -17.439 -13.327 15.842 1.00 49.84 157 HIS A CA 1
ATOM 1263 C C . HIS A 1 157 ? -17.403 -14.286 17.030 1.00 49.84 157 HIS A C 1
ATOM 1265 O O . HIS A 1 157 ? -17.818 -15.440 16.935 1.00 49.84 157 HIS A O 1
ATOM 1271 N N . LEU A 1 158 ? -16.940 -13.798 18.184 1.00 51.59 158 LEU A N 1
ATOM 1272 C CA . LEU A 1 158 ? -17.396 -14.390 19.435 1.00 51.59 158 LEU A CA 1
ATOM 1273 C C . LEU A 1 158 ? -18.896 -14.107 19.509 1.00 51.59 158 LEU A C 1
ATOM 1275 O O . LEU A 1 158 ? -19.323 -12.952 19.559 1.00 51.59 158 LEU A O 1
ATOM 1279 N N . SER A 1 159 ? -19.714 -15.158 19.464 1.00 55.19 159 SER A N 1
ATOM 1280 C CA . SER A 1 159 ? -21.152 -14.999 19.674 1.00 55.19 159 SER A CA 1
ATOM 1281 C C . SER A 1 159 ? -21.390 -14.244 20.989 1.00 55.19 159 SER A C 1
ATOM 1283 O O . SER A 1 159 ? -20.616 -14.377 21.940 1.00 55.19 159 SER A O 1
ATOM 1285 N N . ARG A 1 160 ? -22.487 -13.482 21.103 1.00 55.81 160 ARG A N 1
ATOM 1286 C CA . ARG A 1 160 ? -22.834 -12.812 22.378 1.00 55.81 160 ARG A CA 1
ATOM 1287 C C . ARG A 1 160 ? -22.868 -13.792 23.559 1.00 55.81 160 ARG A C 1
ATOM 1289 O O . ARG A 1 160 ? -22.638 -13.393 24.696 1.00 55.81 160 ARG A O 1
ATOM 1296 N N . LYS A 1 161 ? -23.132 -15.074 23.284 1.00 61.44 161 LYS A N 1
ATOM 1297 C CA . LYS A 1 161 ? -23.063 -16.175 24.248 1.00 61.44 161 LYS A CA 1
ATOM 1298 C C . LYS A 1 161 ? -21.625 -16.446 24.707 1.00 61.44 161 LYS A C 1
ATOM 1300 O O . LYS A 1 161 ? -21.400 -16.512 25.910 1.00 61.44 161 LYS A O 1
ATOM 1305 N N . ALA A 1 162 ? -20.667 -16.531 23.784 1.00 58.19 162 ALA A N 1
ATOM 1306 C CA . ALA A 1 162 ? -19.247 -16.692 24.100 1.00 58.19 162 ALA A CA 1
ATOM 1307 C C . ALA A 1 162 ? -18.687 -15.480 24.869 1.00 58.19 162 ALA A C 1
ATOM 1309 O O . ALA A 1 162 ? -18.012 -15.655 25.877 1.00 58.19 162 ALA A O 1
ATOM 1310 N N . LEU A 1 163 ? -19.061 -14.256 24.478 1.00 59.25 163 LEU A N 1
ATOM 1311 C CA . LEU A 1 163 ? -18.713 -13.032 25.216 1.00 59.25 163 LEU A CA 1
ATOM 1312 C C . LEU A 1 163 ? -19.296 -13.017 26.640 1.00 59.25 163 LEU A C 1
ATOM 1314 O O . LEU A 1 163 ? -18.604 -12.641 27.583 1.00 59.25 163 LEU A O 1
ATOM 1318 N N . ARG A 1 164 ? -20.550 -13.460 26.823 1.00 64.00 164 ARG A N 1
ATOM 1319 C CA . ARG A 1 164 ? -21.166 -13.584 28.158 1.00 64.00 164 ARG A CA 1
ATOM 1320 C C . ARG A 1 164 ? -20.469 -14.621 29.034 1.00 64.00 164 ARG A C 1
ATOM 1322 O O . ARG A 1 164 ? -20.328 -14.365 30.225 1.00 64.00 164 ARG A O 1
ATOM 1329 N N . LEU A 1 165 ? -20.066 -15.757 28.470 1.00 63.03 165 LEU A N 1
ATOM 1330 C CA . LEU A 1 165 ? -19.350 -16.810 29.196 1.00 63.03 165 LEU A CA 1
ATOM 1331 C C . LEU A 1 165 ? -17.982 -16.313 29.669 1.00 63.03 165 LEU A C 1
ATOM 1333 O O . LEU A 1 165 ? -17.741 -16.298 30.870 1.00 63.03 165 LEU A O 1
ATOM 1337 N N . LEU A 1 166 ? -17.183 -15.737 28.766 1.00 61.34 166 LEU A N 1
ATOM 1338 C CA . LEU A 1 166 ? -15.901 -15.125 29.126 1.00 61.34 166 LEU A CA 1
ATOM 1339 C C . LEU A 1 166 ? -16.077 -14.033 30.198 1.00 61.34 166 LEU A C 1
ATOM 1341 O O . LEU A 1 166 ? -15.331 -13.985 31.168 1.00 61.34 166 LEU A O 1
ATOM 1345 N N . SER A 1 167 ? -17.117 -13.194 30.098 1.00 59.22 167 SER A N 1
ATOM 1346 C CA . SER A 1 167 ? -17.384 -12.141 31.093 1.00 59.22 167 SER A CA 1
ATOM 1347 C C . SER A 1 167 ? -17.800 -12.647 32.482 1.00 59.22 167 SER A C 1
ATOM 1349 O O . SER A 1 167 ? -17.734 -11.880 33.442 1.00 59.22 167 SER A O 1
ATOM 1351 N N . LYS A 1 168 ? -18.279 -13.894 32.595 1.00 57.19 168 LYS A N 1
ATOM 1352 C CA . LYS A 1 168 ? -18.557 -14.533 33.888 1.00 57.19 168 LYS A CA 1
ATOM 1353 C C . LYS A 1 168 ? -17.266 -15.074 34.489 1.00 57.19 168 LYS A C 1
ATOM 1355 O O . LYS A 1 168 ? -17.005 -14.788 35.652 1.00 57.19 168 LYS A O 1
ATOM 1360 N N . ASP A 1 169 ? -16.438 -15.721 33.673 1.00 54.12 169 ASP A N 1
ATOM 1361 C CA . ASP A 1 169 ? -15.166 -16.300 34.113 1.00 54.12 169 ASP A CA 1
ATOM 1362 C C . ASP A 1 169 ? -14.185 -15.225 34.618 1.00 54.12 169 ASP A C 1
ATOM 1364 O O . ASP A 1 169 ? -13.518 -15.430 35.631 1.00 54.12 169 ASP A O 1
ATOM 1368 N N . PHE A 1 170 ? -14.180 -14.027 34.015 1.00 50.09 170 PHE A N 1
ATOM 1369 C CA . PHE A 1 170 ? -13.380 -12.889 34.499 1.00 50.09 170 PHE A CA 1
ATOM 1370 C C . PHE A 1 170 ? -13.883 -12.266 35.814 1.00 50.09 170 PHE A C 1
ATOM 1372 O O . PHE A 1 170 ? -13.094 -11.654 36.530 1.00 50.09 170 PHE A O 1
ATOM 1379 N N . ARG A 1 171 ? -15.168 -12.413 36.176 1.00 51.66 171 ARG A N 1
ATOM 1380 C CA . ARG A 1 171 ? -15.670 -11.927 37.479 1.00 51.66 171 ARG A CA 1
ATOM 1381 C C . ARG A 1 171 ? -15.267 -12.846 38.624 1.00 51.66 171 ARG A C 1
ATOM 1383 O O . ARG A 1 171 ? -15.032 -12.356 39.720 1.00 51.66 171 ARG A O 1
ATOM 1390 N N . THR A 1 172 ? -15.152 -14.148 38.377 1.00 49.41 172 THR A N 1
ATOM 1391 C CA . THR A 1 172 ? -14.696 -15.120 39.383 1.00 49.41 172 THR A CA 1
ATOM 1392 C C . THR A 1 172 ? -13.224 -14.948 39.757 1.00 49.41 172 THR A C 1
ATOM 1394 O O . THR A 1 172 ? -12.855 -15.255 40.883 1.00 49.41 172 THR A O 1
ATOM 1397 N N . ILE A 1 173 ? -12.394 -14.409 38.858 1.00 48.09 173 ILE A N 1
ATOM 1398 C CA . ILE A 1 173 ? -10.961 -14.194 39.118 1.00 48.09 173 ILE A CA 1
ATOM 1399 C C . ILE A 1 173 ? -10.724 -12.968 40.022 1.00 48.09 173 ILE A C 1
ATOM 1401 O O . ILE A 1 173 ? -9.823 -12.988 40.853 1.00 48.09 173 ILE A O 1
ATOM 1405 N N . ASN A 1 174 ? -11.574 -11.937 39.949 1.00 46.47 174 ASN A N 1
ATOM 1406 C CA . ASN A 1 174 ? -11.443 -10.722 40.771 1.00 46.47 174 ASN A CA 1
ATOM 1407 C C . ASN A 1 174 ? -11.998 -10.850 42.205 1.00 46.47 174 ASN A C 1
ATOM 1409 O O . ASN A 1 174 ? -11.991 -9.870 42.943 1.00 46.47 174 ASN A O 1
ATOM 1413 N N . HIS A 1 175 ? -12.478 -12.030 42.607 1.00 44.84 175 HIS A N 1
ATOM 1414 C CA . HIS A 1 175 ? -12.925 -12.313 43.980 1.00 44.84 175 HIS A CA 1
ATOM 1415 C C . HIS A 1 175 ? -11.958 -13.223 44.760 1.00 44.84 175 HIS A C 1
ATOM 1417 O O . HIS A 1 175 ? -12.312 -13.715 45.827 1.00 44.84 175 HIS A O 1
ATOM 1423 N N . LEU A 1 176 ? -10.747 -13.448 44.236 1.00 47.16 176 LEU A N 1
ATOM 1424 C CA . LEU A 1 176 ? -9.691 -14.246 44.877 1.00 47.16 176 LEU A CA 1
ATOM 1425 C C . LEU A 1 176 ? -8.421 -13.430 45.195 1.00 47.16 176 LEU A C 1
ATOM 1427 O O . LEU A 1 176 ? -7.346 -14.013 45.330 1.00 47.16 176 LEU A O 1
ATOM 1431 N N . ALA A 1 177 ? -8.538 -12.106 45.321 1.00 40.94 177 ALA A N 1
ATOM 1432 C CA . ALA A 1 177 ? -7.477 -11.222 45.809 1.00 40.94 177 ALA A CA 1
ATOM 1433 C C . ALA A 1 177 ? -7.924 -10.501 47.084 1.00 40.94 177 ALA A C 1
ATOM 1435 O O . ALA A 1 177 ? -9.104 -10.079 47.123 1.00 40.94 177 ALA A O 1
#